Protein AF-A0A7V9LW34-F1 (afdb_monomer_lite)

Structure (mmCIF, N/CA/C/O backbone):
data_AF-A0A7V9LW34-F1
#
_entry.id   AF-A0A7V9LW34-F1
#
loop_
_atom_site.group_PDB
_atom_site.id
_atom_site.type_symbol
_atom_site.label_atom_id
_atom_site.label_alt_id
_atom_site.label_comp_id
_atom_site.label_asym_id
_atom_site.label_entity_id
_atom_site.label_seq_id
_atom_site.pdbx_PDB_ins_code
_atom_site.Cartn_x
_atom_site.Cartn_y
_atom_site.Cartn_z
_atom_site.occupancy
_atom_site.B_iso_or_equiv
_atom_site.auth_seq_id
_atom_site.auth_comp_id
_atom_site.auth_asym_id
_atom_site.auth_atom_id
_atom_site.pdbx_PDB_model_num
ATOM 1 N N . MET A 1 1 ? -24.048 -6.257 -66.767 1.00 47.78 1 MET A N 1
ATOM 2 C CA . MET A 1 1 ? -23.307 -5.967 -68.014 1.00 47.78 1 MET A CA 1
ATOM 3 C C . MET A 1 1 ? -23.446 -4.486 -68.344 1.00 47.78 1 MET A C 1
ATOM 5 O O . MET A 1 1 ? -24.481 -4.113 -68.867 1.00 47.78 1 MET A O 1
ATOM 9 N N . ARG A 1 2 ? -22.452 -3.661 -67.989 1.00 46.91 2 ARG A N 1
ATOM 10 C CA . ARG A 1 2 ? -21.929 -2.502 -68.745 1.00 46.91 2 ARG A CA 1
ATOM 11 C C . ARG A 1 2 ? -20.706 -1.989 -67.980 1.00 46.91 2 ARG A C 1
ATOM 13 O O . ARG A 1 2 ? -20.797 -1.604 -66.825 1.00 46.91 2 ARG A O 1
ATOM 20 N N . ILE A 1 3 ? -19.569 -2.120 -68.643 1.00 61.69 3 ILE A N 1
ATOM 21 C CA . ILE A 1 3 ? -18.202 -1.865 -68.191 1.00 61.69 3 ILE A CA 1
ATOM 22 C C . ILE A 1 3 ? -17.694 -0.702 -69.044 1.00 61.69 3 ILE A C 1
ATOM 24 O O . ILE A 1 3 ? -17.998 -0.730 -70.243 1.00 61.69 3 ILE A O 1
ATOM 28 N N . ARG A 1 4 ? -16.918 0.231 -68.454 1.00 52.41 4 ARG A N 1
ATOM 29 C CA . ARG A 1 4 ? -15.796 1.039 -69.025 1.00 52.41 4 ARG A CA 1
ATOM 30 C C . ARG A 1 4 ? -15.677 2.427 -68.338 1.00 52.41 4 ARG A C 1
ATOM 32 O O . ARG A 1 4 ? -16.696 2.914 -67.868 1.00 52.41 4 ARG A O 1
ATOM 39 N N . PRO A 1 5 ? -14.539 3.151 -68.430 1.00 53.53 5 PRO A N 1
ATOM 40 C CA . PRO A 1 5 ? -13.162 2.776 -68.067 1.00 53.53 5 PRO A CA 1
ATOM 41 C C . PRO A 1 5 ? -12.363 3.933 -67.381 1.00 53.53 5 PRO A C 1
ATOM 43 O O . PRO A 1 5 ? -12.721 5.095 -67.491 1.00 53.53 5 PRO A O 1
ATOM 46 N N . TYR A 1 6 ? -11.260 3.571 -66.714 1.00 52.75 6 TYR A N 1
ATOM 47 C CA . TYR A 1 6 ? -10.011 4.312 -66.416 1.00 52.75 6 TYR A CA 1
ATOM 48 C C . TYR A 1 6 ? -9.942 5.855 -66.473 1.00 52.75 6 TYR A C 1
ATOM 50 O O . TYR A 1 6 ? -10.121 6.430 -67.537 1.00 52.75 6 TYR A O 1
ATOM 58 N N . SER A 1 7 ? -9.382 6.454 -65.409 1.00 46.72 7 SER A N 1
ATOM 59 C CA . SER A 1 7 ? -8.170 7.293 -65.509 1.00 46.72 7 SER A CA 1
ATOM 60 C C . SER A 1 7 ? -7.418 7.351 -64.172 1.00 46.72 7 SER A C 1
ATOM 62 O O . SER A 1 7 ? -7.958 7.759 -63.150 1.00 46.72 7 SER A O 1
ATOM 64 N N . LEU A 1 8 ? -6.153 6.923 -64.220 1.00 51.97 8 LEU A N 1
ATOM 65 C CA . LEU A 1 8 ? -5.108 7.142 -63.222 1.00 51.97 8 LEU A CA 1
ATOM 66 C C . LEU A 1 8 ? -4.897 8.641 -62.956 1.00 51.97 8 LEU A C 1
ATOM 68 O O . LEU A 1 8 ? -4.716 9.404 -63.901 1.00 51.97 8 LEU A O 1
ATOM 72 N N . ALA A 1 9 ? -4.768 9.019 -61.686 1.00 51.81 9 ALA A N 1
ATOM 73 C CA . ALA A 1 9 ? -3.935 10.142 -61.269 1.00 51.81 9 ALA A CA 1
ATOM 74 C C . ALA A 1 9 ? -3.334 9.808 -59.899 1.00 51.81 9 ALA A C 1
ATOM 76 O O . ALA A 1 9 ? -4.010 9.820 -58.874 1.00 51.81 9 ALA A O 1
ATOM 77 N N . ALA A 1 10 ? -2.059 9.429 -59.926 1.00 51.25 10 ALA A N 1
ATOM 78 C CA . ALA A 1 10 ? -1.218 9.289 -58.755 1.00 51.25 10 ALA A CA 1
ATOM 79 C C . ALA A 1 10 ? -0.990 10.671 -58.122 1.00 51.25 10 ALA A C 1
ATOM 81 O O . ALA A 1 10 ? -0.625 11.617 -58.817 1.00 51.25 10 ALA A O 1
ATOM 82 N N . GLY A 1 11 ? -1.178 10.766 -56.809 1.00 47.03 11 GLY A N 1
ATOM 83 C CA . GLY A 1 11 ? -0.864 11.947 -56.011 1.00 47.03 11 GLY A CA 1
ATOM 84 C C . GLY A 1 11 ? -0.342 11.513 -54.649 1.00 47.03 11 GLY A C 1
ATOM 85 O O . GLY A 1 11 ? -1.086 11.482 -53.677 1.00 47.03 11 GLY A O 1
ATOM 86 N N . LEU A 1 12 ? 0.931 11.117 -54.605 1.00 48.84 12 LEU A N 1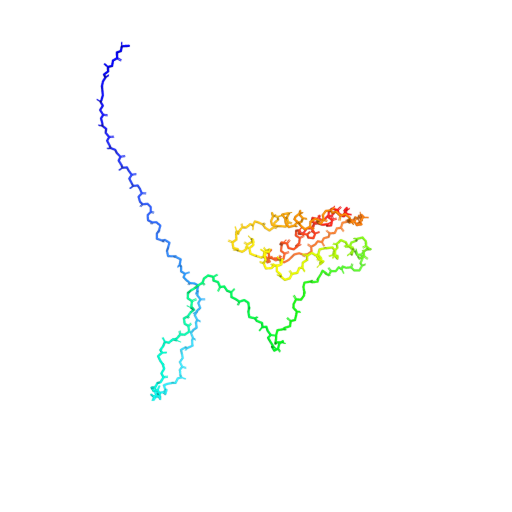
ATOM 87 C CA . LEU A 1 12 ? 1.694 10.921 -53.374 1.00 48.84 12 LEU A CA 1
ATOM 88 C C . LEU A 1 12 ? 1.950 12.294 -52.740 1.00 48.84 12 LEU A C 1
ATOM 90 O O . LEU A 1 12 ? 2.820 13.030 -53.200 1.00 48.84 12 LEU A O 1
ATOM 94 N N . ILE A 1 13 ? 1.213 12.634 -51.683 1.00 53.56 13 ILE A N 1
ATOM 95 C CA . ILE A 1 13 ? 1.609 13.699 -50.755 1.00 53.56 13 ILE A CA 1
ATOM 96 C C . ILE A 1 13 ? 2.293 13.006 -49.578 1.00 53.56 13 ILE A C 1
ATOM 98 O O . ILE A 1 13 ? 1.653 12.575 -48.624 1.00 53.56 13 ILE A O 1
ATOM 102 N N . ALA A 1 14 ? 3.610 12.848 -49.690 1.00 54.72 14 ALA A N 1
ATOM 103 C CA . ALA A 1 14 ? 4.466 12.509 -48.565 1.00 54.72 14 ALA A CA 1
ATOM 104 C C . ALA A 1 14 ? 4.734 13.799 -47.780 1.00 54.72 14 ALA A C 1
ATOM 106 O O . ALA A 1 14 ? 5.594 14.596 -48.153 1.00 54.72 14 ALA A O 1
ATOM 107 N N . LEU A 1 15 ? 3.966 14.028 -46.714 1.00 50.97 15 LEU A N 1
ATOM 108 C CA . LEU A 1 15 ? 4.274 15.065 -45.735 1.00 50.97 15 LEU A CA 1
ATOM 109 C C . LEU A 1 15 ? 5.260 14.473 -44.721 1.00 50.97 15 LEU A C 1
ATOM 111 O O . LEU A 1 15 ? 4.865 13.884 -43.719 1.00 50.97 15 LEU A O 1
ATOM 115 N N . ALA A 1 16 ? 6.553 14.583 -45.020 1.00 54.38 16 ALA A N 1
ATOM 116 C CA . ALA A 1 16 ? 7.616 14.278 -44.073 1.00 54.38 16 ALA A CA 1
ATOM 117 C C . ALA A 1 16 ? 7.692 15.406 -43.030 1.00 54.38 16 ALA A C 1
ATOM 119 O O . ALA A 1 16 ? 8.358 16.420 -43.234 1.00 54.38 16 ALA A O 1
ATOM 120 N N . LEU A 1 17 ? 6.974 15.240 -41.919 1.00 50.31 17 LEU A N 1
ATOM 121 C CA . LEU A 1 17 ? 7.202 15.999 -40.691 1.00 50.31 17 LEU A CA 1
ATOM 122 C C . LEU A 1 17 ? 8.488 15.468 -40.051 1.00 50.31 17 LEU A C 1
ATOM 124 O O . LEU A 1 17 ? 8.475 14.487 -39.314 1.00 50.31 17 LEU A O 1
ATOM 128 N N . VAL A 1 18 ? 9.617 16.099 -40.374 1.00 54.53 18 VAL A N 1
ATOM 129 C CA . VAL A 1 18 ? 10.863 15.913 -39.626 1.00 54.53 18 VAL A CA 1
ATOM 130 C C . VAL A 1 18 ? 10.709 16.676 -38.315 1.00 54.53 18 VAL A C 1
ATOM 132 O O . VAL A 1 18 ? 10.983 17.872 -38.238 1.00 54.53 18 VAL A O 1
ATOM 135 N N . VAL A 1 19 ? 10.223 15.988 -37.284 1.00 50.03 19 VAL A N 1
ATOM 136 C CA . VAL A 1 19 ? 10.466 16.404 -35.903 1.00 50.03 19 VAL A CA 1
ATOM 137 C C . VAL A 1 19 ? 11.924 16.062 -35.624 1.00 50.03 19 VAL A C 1
ATOM 139 O O . VAL A 1 19 ? 12.275 14.904 -35.420 1.00 50.03 19 VAL A O 1
ATOM 142 N N . ALA A 1 20 ? 12.786 17.074 -35.673 1.00 55.38 20 ALA A N 1
ATOM 143 C CA . ALA A 1 20 ? 14.085 17.017 -35.025 1.00 55.38 20 ALA A CA 1
ATOM 144 C C . ALA A 1 20 ? 13.834 17.045 -33.512 1.00 55.38 20 ALA A C 1
ATOM 146 O O . ALA A 1 20 ? 13.835 18.101 -32.888 1.00 55.38 20 ALA A O 1
ATOM 147 N N . GLY A 1 21 ? 13.517 15.882 -32.949 1.00 40.91 21 GLY A N 1
ATOM 148 C CA . GLY A 1 21 ? 13.643 15.651 -31.522 1.00 40.91 21 GLY A CA 1
ATOM 149 C C . GLY A 1 21 ? 15.110 15.378 -31.238 1.00 40.91 21 GLY A C 1
ATOM 150 O O . GLY A 1 21 ? 15.527 14.225 -31.266 1.00 40.91 21 GLY A O 1
ATOM 151 N N . CYS A 1 22 ? 15.896 16.429 -31.007 1.00 46.50 22 CYS A N 1
ATOM 152 C CA . CYS A 1 22 ? 17.017 16.272 -30.095 1.00 46.50 22 CYS A CA 1
ATOM 153 C C . CYS A 1 22 ? 16.390 16.124 -28.707 1.00 46.50 22 CYS A C 1
ATOM 155 O O . CYS A 1 22 ? 15.770 17.054 -28.194 1.00 46.50 22 CYS A O 1
ATOM 157 N N . GLY A 1 23 ? 16.439 14.916 -28.153 1.00 49.62 23 GLY A N 1
ATOM 158 C CA . GLY A 1 23 ? 16.399 14.776 -26.709 1.00 49.62 23 GLY A CA 1
ATOM 159 C C . GLY A 1 23 ? 17.770 15.206 -26.219 1.00 49.62 23 GLY A C 1
ATOM 160 O O . GLY A 1 23 ? 18.745 14.510 -26.486 1.00 49.62 23 GLY A O 1
ATOM 161 N N . GLU A 1 24 ? 17.853 16.372 -25.585 1.00 45.72 24 GLU A N 1
ATOM 162 C CA . GLU A 1 24 ? 19.055 16.754 -24.859 1.00 45.72 24 GLU A CA 1
ATOM 163 C C . GLU A 1 24 ? 19.231 15.794 -23.680 1.00 45.72 24 GLU A C 1
ATOM 165 O O . GLU A 1 24 ? 18.355 15.636 -22.827 1.00 45.72 24 GLU A O 1
ATOM 170 N N . GLU A 1 25 ? 20.383 15.139 -23.675 1.00 51.66 25 GLU A N 1
ATOM 171 C CA . GLU A 1 25 ? 20.898 14.340 -22.579 1.00 51.66 25 GLU A CA 1
ATOM 172 C C . GLU A 1 25 ? 20.989 15.221 -21.326 1.00 51.66 25 GLU A C 1
ATOM 174 O O . GLU A 1 25 ? 21.360 16.397 -21.389 1.00 51.66 25 GLU A O 1
ATOM 179 N N . GLY A 1 26 ? 20.576 14.655 -20.193 1.00 38.88 26 GLY A N 1
ATOM 180 C CA . GLY A 1 26 ? 20.492 15.339 -18.912 1.00 38.88 26 GLY A CA 1
ATOM 181 C C . GLY A 1 26 ? 21.789 16.057 -18.539 1.00 38.88 26 GLY A C 1
ATOM 182 O O . GLY A 1 26 ? 22.877 15.493 -18.558 1.00 38.88 26 GLY A O 1
ATOM 183 N N . SER A 1 27 ? 21.613 17.323 -18.178 1.00 46.94 27 SER A N 1
ATOM 184 C CA . SER A 1 27 ? 22.598 18.254 -17.642 1.00 46.94 27 SER A CA 1
ATOM 185 C C . SER A 1 27 ? 23.275 17.722 -16.373 1.00 46.94 27 SER A C 1
ATOM 187 O O . SER A 1 27 ? 22.700 17.803 -15.286 1.00 46.94 27 SER A O 1
ATOM 189 N N . SER A 1 28 ? 24.533 17.310 -16.503 1.00 50.09 28 SER A N 1
ATOM 190 C CA . SER A 1 28 ? 25.510 17.269 -15.409 1.00 50.09 28 SER A CA 1
ATOM 191 C C . SER A 1 28 ? 26.648 18.229 -15.754 1.00 50.09 28 SER A C 1
ATOM 193 O O . SER A 1 28 ? 27.663 17.837 -16.326 1.00 50.09 28 SER A O 1
ATOM 195 N N . ASP A 1 29 ? 26.465 19.516 -15.459 1.00 46.84 29 ASP A N 1
ATOM 196 C CA . ASP A 1 29 ? 27.554 20.493 -15.474 1.00 46.84 29 ASP A CA 1
ATOM 197 C C . ASP A 1 29 ? 28.468 20.259 -14.257 1.00 46.84 29 ASP A C 1
ATOM 199 O O . ASP A 1 29 ? 28.353 20.934 -13.232 1.00 46.84 29 ASP A O 1
ATOM 203 N N . ASP A 1 30 ? 29.428 19.340 -14.373 1.00 46.72 30 ASP A N 1
ATOM 204 C CA . ASP A 1 30 ? 30.619 19.344 -13.518 1.00 46.72 30 ASP A CA 1
ATOM 205 C C . ASP A 1 30 ? 31.591 20.412 -14.029 1.00 46.72 30 ASP A C 1
ATOM 207 O O . ASP A 1 30 ? 32.625 20.143 -14.646 1.00 46.72 30 ASP A O 1
ATOM 211 N N . ASN A 1 31 ? 31.269 21.676 -13.754 1.00 44.31 31 ASN A N 1
ATOM 212 C CA . ASN A 1 31 ? 32.234 22.764 -13.865 1.00 44.31 31 ASN A CA 1
ATOM 213 C C . ASN A 1 31 ? 33.247 22.681 -12.708 1.00 44.31 31 ASN A C 1
ATOM 215 O O . ASN A 1 31 ? 33.261 23.510 -11.798 1.00 44.31 31 ASN A O 1
ATOM 219 N N . ALA A 1 32 ? 34.121 21.678 -12.757 1.00 42.34 32 ALA A N 1
ATOM 220 C CA . ALA A 1 32 ? 35.352 21.622 -11.982 1.00 42.34 32 ALA A CA 1
ATOM 221 C C . ALA A 1 32 ? 36.534 21.978 -12.893 1.00 42.34 32 ALA A C 1
ATOM 223 O O . ALA A 1 32 ? 37.419 21.174 -13.175 1.00 42.34 32 ALA A O 1
ATOM 224 N N . GLY A 1 33 ? 36.542 23.219 -13.377 1.00 37.16 33 GLY A N 1
ATOM 225 C CA . GLY A 1 33 ? 37.670 23.799 -14.090 1.00 37.16 33 GLY A CA 1
ATOM 226 C C . GLY A 1 33 ? 38.333 24.902 -13.276 1.00 37.16 33 GLY A C 1
ATOM 227 O O . GLY A 1 33 ? 37.921 26.053 -13.374 1.00 37.16 33 GLY A O 1
ATOM 228 N N . SER A 1 34 ? 39.379 24.572 -12.509 1.00 40.34 34 SER A N 1
ATOM 229 C CA . SER A 1 34 ? 40.702 25.216 -12.634 1.00 40.34 34 SER A CA 1
ATOM 230 C C . SER A 1 34 ? 41.620 24.894 -11.449 1.00 40.34 34 SER A C 1
ATOM 232 O O . SER A 1 34 ? 41.377 25.319 -10.321 1.00 40.34 34 SER A O 1
ATOM 234 N N . GLY A 1 35 ? 42.741 24.234 -11.755 1.00 35.19 35 GLY A N 1
ATOM 235 C CA . GLY A 1 35 ? 43.966 24.336 -10.965 1.00 35.19 35 GLY A CA 1
ATOM 236 C C . GLY A 1 35 ? 44.564 23.004 -10.528 1.00 35.19 35 GLY A C 1
ATOM 237 O O . GLY A 1 35 ? 44.434 22.630 -9.372 1.00 35.19 35 GLY A O 1
ATOM 238 N N . ASN A 1 36 ? 45.290 22.321 -11.413 1.00 40.00 36 ASN A N 1
ATOM 239 C CA . ASN A 1 36 ? 46.758 22.340 -11.403 1.00 40.00 36 ASN A CA 1
ATOM 240 C C . ASN A 1 36 ? 47.283 21.295 -12.400 1.00 40.00 36 ASN A C 1
ATOM 242 O O . ASN A 1 36 ? 47.021 20.102 -12.281 1.00 40.00 36 ASN A O 1
ATOM 246 N N . THR A 1 37 ? 48.045 21.754 -13.385 1.00 41.19 37 THR A N 1
ATOM 247 C CA . THR A 1 37 ? 48.917 20.911 -14.203 1.00 41.19 37 THR A CA 1
ATOM 248 C C . THR A 1 37 ? 49.953 20.230 -13.312 1.00 41.19 37 THR A C 1
ATOM 250 O O . THR A 1 37 ? 50.838 20.910 -12.794 1.00 41.19 37 THR A O 1
ATOM 253 N N . ASP A 1 38 ? 49.903 18.906 -13.206 1.00 33.88 38 ASP A N 1
ATOM 254 C CA . ASP A 1 38 ? 51.124 18.115 -13.081 1.00 33.88 38 ASP A CA 1
ATOM 255 C C . ASP A 1 38 ? 51.060 16.918 -14.028 1.00 33.88 38 ASP A C 1
ATOM 257 O O . ASP A 1 38 ? 50.345 15.935 -13.827 1.00 33.88 38 ASP A O 1
ATOM 261 N N . SER A 1 39 ? 51.808 17.057 -15.115 1.00 43.94 39 SER A N 1
ATOM 262 C CA . SER A 1 39 ? 52.124 15.982 -16.032 1.00 43.94 39 SER A CA 1
ATOM 263 C C . SER A 1 39 ? 53.110 15.036 -15.352 1.00 43.94 39 SER A C 1
ATOM 265 O O . SER A 1 39 ? 54.318 15.149 -15.553 1.00 43.94 39 SER A O 1
ATOM 267 N N . SER A 1 40 ? 52.604 14.046 -14.621 1.00 40.03 40 SER A N 1
ATOM 268 C CA . SER A 1 40 ? 53.351 12.809 -14.401 1.00 40.03 40 SER A CA 1
ATOM 269 C C . SER A 1 40 ? 52.857 11.754 -15.381 1.00 40.03 40 SER A C 1
ATOM 271 O O . SER A 1 40 ? 51.802 11.144 -15.227 1.00 40.03 40 SER A O 1
ATOM 273 N N . SER A 1 41 ? 53.650 11.578 -16.434 1.00 44.62 41 SER A N 1
ATOM 274 C CA . SER A 1 41 ? 53.584 10.462 -17.370 1.00 44.62 41 SER A CA 1
ATOM 275 C C . SER A 1 41 ? 53.825 9.141 -16.626 1.00 44.62 41 SER A C 1
ATOM 277 O O . SER A 1 41 ? 54.951 8.645 -16.569 1.00 44.62 41 SER A O 1
ATOM 279 N N . GLY A 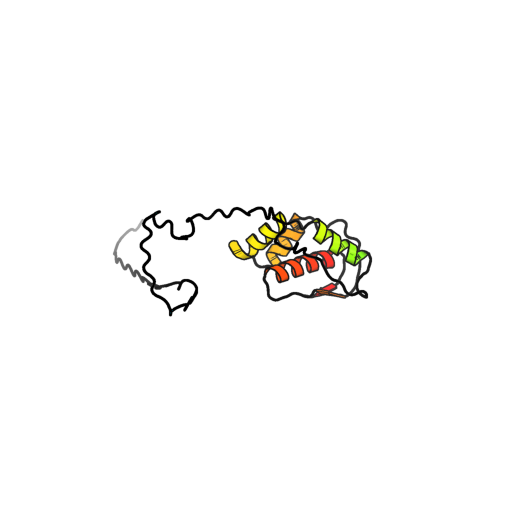1 42 ? 52.756 8.552 -16.095 1.00 38.22 42 GLY A N 1
ATOM 280 C CA . GLY A 1 42 ? 52.670 7.136 -15.752 1.00 38.22 42 GLY A CA 1
ATOM 281 C C . GLY A 1 42 ? 51.980 6.382 -16.883 1.00 38.22 42 GLY A C 1
ATOM 282 O O . GLY A 1 42 ? 50.759 6.328 -16.945 1.00 38.22 42 GLY A O 1
ATOM 283 N N . SER A 1 43 ? 52.764 5.822 -17.802 1.00 47.16 43 SER A N 1
ATOM 284 C CA . SER A 1 43 ? 52.272 4.893 -18.820 1.00 47.16 43 SER A CA 1
ATOM 285 C C . SER A 1 43 ? 51.882 3.574 -18.145 1.00 47.16 43 SER A C 1
ATOM 287 O O . SER A 1 43 ? 52.752 2.884 -17.611 1.00 47.16 43 SER A O 1
ATOM 289 N N . GLY A 1 44 ? 50.593 3.227 -18.149 1.00 40.34 44 GLY A N 1
ATOM 290 C CA . GLY A 1 44 ? 50.126 1.934 -17.651 1.00 40.34 44 GLY A CA 1
ATOM 291 C C . GLY A 1 44 ? 48.605 1.797 -17.602 1.00 40.34 44 GLY A C 1
ATOM 292 O O . GLY A 1 44 ? 47.991 2.201 -16.626 1.00 40.34 44 GLY A O 1
ATOM 293 N N . GLY A 1 45 ? 48.033 1.141 -18.616 1.00 40.44 45 GLY A N 1
ATOM 294 C CA . GLY A 1 45 ? 46.656 0.630 -18.602 1.00 40.44 45 GLY A CA 1
ATOM 295 C C . GLY A 1 45 ? 45.677 1.496 -19.386 1.00 40.44 45 GLY A C 1
ATOM 296 O O . GLY A 1 45 ? 45.416 2.632 -19.020 1.00 40.44 45 GLY A O 1
ATOM 297 N N . GLY A 1 46 ? 45.184 0.959 -20.503 1.00 41.50 46 GLY A N 1
ATOM 298 C CA . GLY A 1 46 ? 44.326 1.658 -21.453 1.00 41.50 46 GLY A CA 1
ATOM 299 C C . GLY A 1 46 ? 43.002 2.130 -20.860 1.00 41.50 46 GLY A C 1
ATOM 300 O O . GLY A 1 46 ? 42.494 1.547 -19.907 1.00 41.50 46 GLY A O 1
ATOM 301 N N . GLY A 1 47 ? 42.457 3.176 -21.484 1.00 47.41 47 GLY A N 1
ATOM 302 C CA . GLY A 1 47 ? 41.135 3.732 -21.228 1.00 47.41 47 GLY A CA 1
ATOM 303 C C . GLY A 1 47 ? 40.016 2.719 -21.455 1.00 47.41 47 GLY A C 1
ATOM 304 O O . GLY A 1 47 ? 39.320 2.757 -22.459 1.00 47.41 47 GLY A O 1
ATOM 305 N N . ALA A 1 48 ? 39.818 1.842 -20.477 1.00 56.75 48 ALA A N 1
ATOM 306 C CA . ALA A 1 48 ? 38.489 1.587 -19.948 1.00 56.75 48 ALA A CA 1
ATOM 307 C C . ALA A 1 48 ? 38.221 2.678 -18.899 1.00 56.75 48 ALA A C 1
ATOM 309 O O . ALA A 1 48 ? 38.141 2.442 -17.697 1.00 56.75 48 ALA A O 1
ATOM 310 N N . GLU A 1 49 ? 38.221 3.914 -19.392 1.00 54.53 49 GLU A N 1
ATOM 311 C CA . GLU A 1 49 ? 37.545 5.046 -18.779 1.00 54.53 49 GLU A CA 1
ATOM 312 C C . GLU A 1 49 ? 36.117 4.624 -18.427 1.00 54.53 49 GLU A C 1
ATOM 314 O O . GLU A 1 49 ? 35.557 3.798 -19.142 1.00 54.53 49 GLU A O 1
ATOM 319 N N . CYS A 1 50 ? 35.586 5.126 -17.310 1.00 65.12 50 CYS A N 1
ATOM 320 C CA . CYS A 1 50 ? 34.329 4.760 -16.645 1.00 65.12 50 CYS A CA 1
ATOM 321 C C . CYS A 1 50 ? 33.057 4.931 -17.507 1.00 65.12 50 CYS A C 1
ATOM 323 O O . CYS A 1 50 ? 32.088 5.553 -17.082 1.00 65.12 50 CYS A O 1
ATOM 325 N N . ALA A 1 51 ? 33.054 4.412 -18.728 1.00 69.62 51 ALA A N 1
ATOM 326 C CA . ALA A 1 51 ? 31.905 4.315 -19.589 1.00 69.62 51 ALA A CA 1
ATOM 327 C C . ALA A 1 51 ? 31.001 3.219 -19.015 1.00 69.62 51 ALA A C 1
ATOM 329 O O . ALA A 1 51 ? 31.491 2.115 -18.739 1.00 69.62 51 ALA A O 1
ATOM 330 N N . PRO A 1 52 ? 29.702 3.498 -18.819 1.00 66.19 52 PRO A N 1
ATOM 331 C CA . PRO A 1 52 ? 28.767 2.458 -18.433 1.00 66.19 52 PRO A CA 1
ATOM 332 C C . PRO A 1 52 ? 28.859 1.330 -19.461 1.00 66.19 52 PRO A C 1
ATOM 334 O O . PRO A 1 52 ? 28.835 1.568 -20.673 1.00 66.19 52 PRO A O 1
ATOM 337 N N . ILE A 1 53 ? 29.016 0.096 -18.981 1.00 66.56 53 ILE A N 1
ATOM 338 C CA . ILE A 1 53 ? 28.908 -1.071 -19.851 1.00 66.56 53 ILE A CA 1
ATOM 339 C C . ILE A 1 53 ? 27.477 -1.061 -20.374 1.00 66.56 53 ILE A C 1
ATOM 341 O O . ILE A 1 53 ? 26.535 -1.171 -19.596 1.00 66.56 53 ILE A O 1
ATOM 345 N N . ALA A 1 54 ? 27.321 -0.875 -21.683 1.00 60.84 54 ALA A N 1
ATOM 346 C CA . ALA A 1 54 ? 26.011 -0.871 -22.309 1.00 60.84 54 ALA A CA 1
ATOM 347 C C . ALA A 1 54 ? 25.334 -2.235 -22.086 1.00 60.84 54 ALA A C 1
ATOM 349 O O . ALA A 1 54 ? 25.845 -3.266 -22.531 1.00 60.84 54 ALA A O 1
ATOM 350 N N . GLY A 1 55 ? 24.200 -2.220 -21.392 1.00 60.09 55 GLY A N 1
ATOM 351 C CA . GLY A 1 55 ? 23.362 -3.376 -21.099 1.00 60.09 55 GLY A CA 1
ATOM 352 C C . GLY A 1 55 ? 22.126 -2.939 -20.315 1.00 60.09 55 GLY A C 1
ATOM 353 O O . GLY A 1 55 ? 22.202 -2.003 -19.525 1.00 60.09 55 GLY A O 1
ATOM 354 N N . ASP A 1 56 ? 20.997 -3.607 -20.547 1.00 69.69 56 ASP A N 1
ATOM 355 C CA . ASP A 1 56 ? 19.714 -3.306 -19.889 1.00 69.69 56 ASP A CA 1
ATOM 356 C C . ASP A 1 56 ? 19.529 -4.091 -18.573 1.00 69.69 56 ASP A C 1
ATOM 358 O O . ASP A 1 56 ? 18.506 -3.980 -17.904 1.00 69.69 56 ASP A O 1
ATOM 362 N N . GLU A 1 57 ? 20.513 -4.917 -18.207 1.00 74.19 57 GLU A N 1
ATOM 363 C CA . GLU A 1 57 ? 20.458 -5.815 -17.055 1.00 74.19 57 GLU A CA 1
ATOM 364 C C . GLU A 1 57 ? 21.252 -5.217 -15.889 1.00 74.19 57 GLU A C 1
ATOM 366 O O . GLU A 1 57 ? 22.485 -5.199 -15.888 1.00 74.19 57 GLU A O 1
ATOM 371 N N . LEU A 1 58 ? 20.530 -4.697 -14.897 1.00 81.88 58 LEU A N 1
ATOM 372 C CA . LEU A 1 58 ? 21.107 -4.217 -13.646 1.00 81.88 58 LEU A CA 1
ATOM 373 C C . LEU A 1 58 ? 21.109 -5.358 -12.627 1.00 81.88 58 LEU A C 1
ATOM 375 O O . LEU A 1 58 ? 20.067 -5.947 -12.349 1.00 81.88 58 LEU A O 1
ATOM 379 N N . LEU A 1 59 ? 22.275 -5.656 -12.050 1.00 83.62 59 LEU A N 1
ATOM 380 C CA . LEU A 1 59 ? 22.380 -6.558 -10.905 1.00 83.62 59 LEU A CA 1
ATOM 381 C C . LEU A 1 59 ? 22.368 -5.739 -9.615 1.00 83.62 59 LEU A C 1
ATOM 383 O O . LEU A 1 59 ? 23.210 -4.857 -9.431 1.00 83.62 59 LEU A O 1
ATOM 387 N N . VAL A 1 60 ? 21.448 -6.070 -8.708 1.00 87.12 60 VAL A N 1
ATOM 388 C CA . VAL A 1 60 ? 21.467 -5.560 -7.333 1.00 87.12 60 VAL A CA 1
ATOM 389 C C . VAL A 1 60 ? 22.693 -6.147 -6.634 1.00 87.12 60 VAL A C 1
ATOM 391 O O . VAL A 1 60 ? 22.848 -7.367 -6.561 1.00 87.12 60 VAL A O 1
ATOM 394 N N . LEU A 1 61 ? 23.597 -5.279 -6.178 1.00 90.44 61 LEU A N 1
ATOM 395 C CA . LEU A 1 61 ? 24.770 -5.693 -5.414 1.00 90.44 61 LEU A CA 1
ATOM 396 C C . LEU A 1 61 ? 24.382 -5.889 -3.950 1.00 90.44 61 LEU A C 1
ATOM 398 O O . LEU A 1 61 ? 23.651 -5.079 -3.389 1.00 90.44 61 LEU A O 1
ATOM 402 N N . GLU A 1 62 ? 24.911 -6.947 -3.345 1.00 90.31 62 GLU A N 1
ATOM 403 C CA . GLU A 1 62 ? 24.779 -7.183 -1.910 1.00 90.31 62 GLU A CA 1
ATOM 404 C C . GLU A 1 62 ? 25.533 -6.098 -1.128 1.00 90.31 62 GLU A C 1
ATOM 406 O O . GLU A 1 62 ? 26.706 -5.836 -1.414 1.00 90.31 62 GLU A O 1
ATOM 411 N N . ASP A 1 63 ? 24.884 -5.497 -0.128 1.00 93.50 63 ASP A N 1
ATOM 412 C CA . ASP A 1 63 ? 25.539 -4.593 0.825 1.00 93.50 63 ASP A CA 1
ATOM 413 C C . ASP A 1 63 ? 26.258 -5.409 1.910 1.00 93.50 63 ASP A C 1
ATOM 415 O O . ASP A 1 63 ? 25.843 -5.491 3.064 1.00 93.50 63 ASP A O 1
ATOM 419 N N . ASP A 1 64 ? 27.355 -6.050 1.513 1.00 95.06 64 ASP A N 1
ATOM 420 C CA . ASP A 1 64 ? 28.106 -7.021 2.317 1.00 95.06 64 ASP A CA 1
ATOM 421 C C . ASP A 1 64 ? 28.712 -6.455 3.612 1.00 95.06 64 ASP A C 1
ATOM 423 O O . ASP A 1 64 ? 29.072 -7.207 4.523 1.00 95.06 64 ASP A O 1
ATOM 427 N N . GLN A 1 65 ? 28.846 -5.133 3.686 1.00 95.69 65 GLN A N 1
ATOM 428 C CA . GLN A 1 65 ? 29.386 -4.407 4.831 1.00 95.69 65 GLN A CA 1
ATOM 429 C C . GLN A 1 65 ? 28.313 -3.668 5.636 1.00 95.69 65 GLN A C 1
ATOM 431 O O . GLN A 1 65 ? 28.676 -2.953 6.574 1.00 95.69 65 GLN A O 1
ATOM 436 N N . GLU A 1 66 ? 27.033 -3.838 5.288 1.00 92.81 66 GLU A N 1
ATOM 437 C CA . GLU A 1 66 ? 25.893 -3.221 5.976 1.00 92.81 66 GLU A CA 1
ATOM 438 C C . GLU A 1 66 ? 26.082 -1.696 6.126 1.00 92.81 66 GLU A C 1
ATOM 440 O O . GLU A 1 66 ? 25.846 -1.107 7.188 1.00 92.81 66 GLU A O 1
ATOM 445 N N . LEU A 1 67 ? 26.607 -1.050 5.077 1.00 95.12 67 LEU A N 1
ATOM 446 C CA . LEU A 1 67 ? 26.899 0.386 5.092 1.00 95.12 67 LEU A CA 1
ATOM 447 C C . LEU A 1 67 ? 25.641 1.226 4.868 1.00 95.12 67 LEU A C 1
ATOM 449 O O . LEU A 1 67 ? 25.629 2.411 5.220 1.00 95.12 67 LEU A O 1
ATOM 453 N N . GLN A 1 68 ? 24.601 0.638 4.284 1.00 92.56 68 GLN A N 1
ATOM 454 C CA . GLN A 1 68 ? 23.293 1.251 4.127 1.00 92.56 68 GLN A CA 1
ATOM 455 C C . GLN A 1 68 ? 22.401 0.907 5.321 1.00 92.56 68 GLN A C 1
ATOM 457 O O . GLN A 1 68 ? 22.387 -0.204 5.846 1.00 92.56 68 GLN A O 1
ATOM 462 N N . THR A 1 69 ? 21.639 1.899 5.777 1.00 92.12 69 THR A N 1
ATOM 463 C CA . THR A 1 69 ? 20.635 1.671 6.822 1.00 92.12 69 THR A CA 1
ATOM 464 C C . THR A 1 69 ? 19.427 0.966 6.212 1.00 92.12 69 THR A C 1
ATOM 466 O O . THR A 1 69 ? 19.095 1.193 5.053 1.00 92.12 69 THR A O 1
ATOM 469 N N . VAL A 1 70 ? 18.753 0.123 6.994 1.00 89.31 70 VAL A N 1
ATOM 470 C CA . VAL A 1 70 ? 17.490 -0.487 6.565 1.00 89.31 70 VAL A CA 1
ATOM 471 C C . VAL A 1 70 ? 16.383 0.568 6.485 1.00 89.31 70 VAL A C 1
ATOM 473 O O . VAL A 1 70 ? 15.952 1.110 7.505 1.00 89.31 70 VAL A O 1
ATOM 476 N N . ASP A 1 71 ? 15.900 0.832 5.273 1.00 90.06 71 ASP A N 1
ATOM 477 C CA . ASP A 1 71 ? 14.801 1.765 5.004 1.00 90.06 71 ASP A CA 1
ATOM 478 C C . ASP A 1 71 ? 13.469 1.013 4.918 1.00 90.06 71 ASP A C 1
ATOM 480 O O . ASP A 1 71 ? 12.880 0.811 3.857 1.00 90.06 71 ASP A O 1
ATOM 484 N N . ASN A 1 72 ? 12.995 0.560 6.080 1.00 90.62 72 ASN A N 1
ATOM 485 C CA . ASN A 1 72 ? 11.723 -0.150 6.173 1.00 90.62 72 ASN A CA 1
ATOM 486 C C . ASN A 1 72 ? 10.544 0.794 5.909 1.00 90.62 72 ASN A C 1
ATOM 488 O O . ASN A 1 72 ? 10.427 1.855 6.530 1.00 90.62 72 ASN A O 1
ATOM 492 N N . LEU A 1 73 ? 9.605 0.350 5.076 1.00 91.31 73 LEU A N 1
ATOM 493 C CA . LEU A 1 73 ? 8.309 1.002 4.926 1.00 91.31 73 LEU A CA 1
ATOM 494 C C . LEU A 1 73 ? 7.411 0.636 6.107 1.00 91.31 73 LEU A C 1
ATOM 496 O O . LEU A 1 73 ? 7.027 -0.519 6.270 1.00 91.31 73 LEU A O 1
ATOM 500 N N . ILE A 1 74 ? 7.074 1.628 6.933 1.00 92.62 74 ILE A N 1
ATOM 501 C CA . ILE A 1 74 ? 6.248 1.437 8.127 1.00 92.62 74 ILE A CA 1
ATOM 502 C C . ILE A 1 74 ? 5.060 2.403 8.089 1.00 92.62 74 ILE A C 1
ATOM 504 O O . ILE A 1 74 ? 5.276 3.620 8.062 1.00 92.62 74 ILE A O 1
ATOM 508 N N . PRO A 1 75 ? 3.807 1.909 8.133 1.00 94.38 75 PRO A N 1
ATOM 509 C CA . PRO A 1 75 ? 2.653 2.783 8.264 1.00 94.38 75 PRO A CA 1
ATOM 510 C C . PRO A 1 75 ? 2.656 3.451 9.645 1.00 94.38 75 PRO A C 1
ATOM 512 O O . PRO A 1 75 ? 2.763 2.797 10.684 1.00 94.38 75 PRO A O 1
ATOM 515 N N . ALA A 1 76 ? 2.516 4.775 9.662 1.00 95.44 76 ALA A N 1
ATOM 516 C CA . ALA A 1 76 ? 2.395 5.559 10.885 1.00 95.44 76 ALA A CA 1
ATOM 517 C C . ALA A 1 76 ? 0.947 6.023 11.063 1.00 95.44 76 ALA A C 1
ATOM 519 O O . ALA A 1 76 ? 0.381 6.676 10.190 1.00 95.44 76 ALA A O 1
ATOM 520 N N . VAL A 1 77 ? 0.358 5.717 12.219 1.00 96.69 77 VAL A N 1
ATOM 521 C CA . VAL A 1 77 ? -1.035 6.056 12.534 1.00 96.69 77 VAL A CA 1
ATOM 522 C C . VAL A 1 77 ? -1.136 6.947 13.760 1.00 96.69 77 VAL A C 1
ATOM 524 O O . VAL A 1 77 ? -0.354 6.840 14.706 1.00 96.69 77 VAL A O 1
ATOM 527 N N . SER A 1 78 ? -2.135 7.830 13.765 1.00 96.31 78 SER A N 1
ATOM 528 C CA . SER A 1 78 ? -2.458 8.599 14.964 1.00 96.31 78 SER A CA 1
ATOM 529 C C . SER A 1 78 ? -3.067 7.687 16.030 1.00 96.31 78 SER A C 1
ATOM 531 O O . SER A 1 78 ? -3.868 6.809 15.715 1.00 96.31 78 SER A O 1
ATOM 533 N N . ALA A 1 79 ? -2.757 7.944 17.303 1.00 95.38 79 ALA A N 1
ATOM 534 C CA . ALA A 1 79 ? -3.274 7.141 18.414 1.00 95.38 79 ALA A CA 1
ATOM 535 C C . ALA A 1 79 ? -4.813 7.100 18.477 1.00 95.38 79 ALA A C 1
ATOM 537 O O . ALA A 1 79 ? -5.382 6.133 18.969 1.00 95.38 79 ALA A O 1
ATOM 538 N N . ALA A 1 80 ? -5.489 8.143 17.982 1.00 93.31 80 ALA A N 1
ATOM 539 C CA . ALA A 1 80 ? -6.947 8.195 17.931 1.00 93.31 80 ALA A CA 1
ATOM 540 C C . ALA A 1 80 ? -7.541 7.251 16.871 1.00 93.31 80 ALA A C 1
ATOM 542 O O . ALA A 1 80 ? -8.654 6.770 17.055 1.00 93.31 80 ALA A O 1
ATOM 543 N N . ALA A 1 81 ? -6.805 6.985 15.788 1.00 93.44 81 ALA A N 1
ATOM 544 C CA . ALA A 1 81 ? -7.237 6.105 14.706 1.00 93.44 81 ALA A CA 1
ATOM 545 C C . ALA A 1 81 ? -6.842 4.632 14.928 1.00 93.44 81 ALA A C 1
ATOM 547 O O . ALA A 1 81 ? -7.402 3.764 14.271 1.00 93.44 81 ALA A O 1
ATOM 548 N N . SER A 1 82 ? -5.907 4.334 15.844 1.00 94.94 82 SER A N 1
ATOM 549 C CA . SER A 1 82 ? -5.319 3.000 16.088 1.00 94.94 82 SER A CA 1
ATOM 550 C C . SER A 1 82 ? -6.276 1.973 16.719 1.00 94.94 82 SER A C 1
ATOM 552 O O . SER A 1 82 ? -6.015 1.431 17.795 1.00 94.94 82 SER A O 1
ATOM 554 N N . THR A 1 83 ? -7.393 1.701 16.055 1.00 97.56 83 THR A N 1
ATOM 555 C CA . THR A 1 83 ? -8.298 0.599 16.386 1.00 97.56 83 THR A CA 1
ATOM 556 C C . THR A 1 83 ? -7.672 -0.749 16.001 1.00 97.56 83 THR A C 1
ATOM 558 O O . THR A 1 83 ? -6.842 -0.788 15.088 1.00 97.56 83 THR A O 1
ATOM 561 N N . PRO A 1 84 ? -8.026 -1.856 16.682 1.00 97.88 84 PRO A N 1
ATOM 562 C CA . PRO A 1 84 ? -7.557 -3.192 16.310 1.00 97.88 84 PRO A CA 1
ATOM 563 C C . PRO A 1 84 ? -7.818 -3.529 14.840 1.00 97.88 84 PRO A C 1
ATOM 565 O O . PRO A 1 84 ? -6.916 -4.027 14.172 1.00 97.88 84 PRO A O 1
ATOM 568 N N . GLU A 1 85 ? -8.993 -3.163 14.328 1.00 97.88 85 GLU A N 1
ATOM 569 C CA . GLU A 1 85 ? -9.430 -3.442 12.961 1.00 97.88 85 GLU A CA 1
ATOM 570 C C . GLU A 1 85 ? -8.586 -2.663 11.937 1.00 97.88 85 GLU A C 1
ATOM 572 O O . GLU A 1 85 ? -8.114 -3.234 10.953 1.00 97.88 85 GLU A O 1
ATOM 577 N N . LEU A 1 86 ? -8.297 -1.377 12.207 1.00 97.88 86 LEU A N 1
ATOM 578 C CA . LEU A 1 86 ? -7.388 -0.582 11.370 1.00 97.88 86 LEU A CA 1
ATOM 579 C C . LEU A 1 86 ? -5.985 -1.199 11.356 1.00 97.88 86 LEU A C 1
ATOM 581 O O . LEU A 1 86 ? -5.379 -1.360 10.300 1.00 97.88 86 LEU A O 1
ATOM 585 N N . LEU A 1 87 ? -5.455 -1.546 12.531 1.00 97.56 87 LEU A N 1
ATOM 586 C CA . LEU A 1 87 ? -4.119 -2.130 12.641 1.00 97.56 87 LEU A CA 1
ATOM 587 C C . LEU A 1 87 ? -4.038 -3.494 11.945 1.00 97.56 87 LEU A C 1
ATOM 589 O O . LEU A 1 87 ? -3.015 -3.791 11.333 1.00 97.56 87 LEU A O 1
ATOM 593 N N . ALA A 1 88 ? -5.089 -4.312 12.012 1.00 97.56 88 ALA A N 1
ATOM 594 C CA . ALA A 1 88 ? -5.159 -5.586 11.305 1.00 97.56 88 ALA A CA 1
ATOM 595 C C . ALA A 1 88 ? -5.064 -5.385 9.784 1.00 97.56 88 ALA A C 1
ATOM 597 O O . ALA A 1 88 ? -4.244 -6.040 9.139 1.00 97.56 88 ALA A O 1
ATOM 598 N N . ALA A 1 89 ? -5.817 -4.430 9.230 1.00 97.94 89 ALA A N 1
ATOM 599 C CA . ALA A 1 89 ? -5.768 -4.107 7.805 1.00 97.94 89 ALA A CA 1
ATOM 600 C C . ALA A 1 89 ? -4.394 -3.567 7.364 1.00 97.94 89 ALA A C 1
ATOM 602 O O . ALA A 1 89 ? -3.840 -4.021 6.365 1.00 97.94 89 ALA A O 1
ATOM 603 N N . LEU A 1 90 ? -3.785 -2.659 8.136 1.00 97.62 90 LEU A N 1
ATOM 604 C CA . LEU A 1 90 ? -2.440 -2.146 7.833 1.00 97.62 90 LEU A CA 1
ATOM 605 C C . LEU A 1 90 ? -1.374 -3.250 7.878 1.00 97.62 90 LEU A C 1
ATOM 607 O O . LEU A 1 90 ? -0.499 -3.299 7.014 1.00 97.62 90 LEU A O 1
ATOM 611 N N . ASN A 1 91 ? -1.467 -4.157 8.853 1.00 97.00 91 ASN A N 1
ATOM 612 C CA . ASN A 1 91 ? -0.559 -5.298 8.951 1.00 97.00 91 ASN A CA 1
ATOM 613 C C . ASN A 1 91 ? -0.728 -6.278 7.782 1.00 97.00 91 ASN A C 1
ATOM 615 O O . ASN A 1 91 ? 0.261 -6.888 7.381 1.00 97.00 91 ASN A O 1
ATOM 619 N N . ALA A 1 92 ? -1.935 -6.424 7.224 1.00 97.56 92 ALA A N 1
ATOM 620 C CA . ALA A 1 92 ? -2.155 -7.242 6.031 1.00 97.56 92 ALA A CA 1
ATOM 621 C C . ALA A 1 92 ? -1.374 -6.691 4.826 1.00 97.56 92 ALA A C 1
ATOM 623 O O . ALA A 1 92 ? -0.679 -7.453 4.156 1.00 97.56 92 ALA A O 1
ATOM 624 N N . VAL A 1 93 ? -1.391 -5.368 4.619 1.00 97.69 93 VAL A N 1
ATOM 625 C CA . VAL A 1 93 ? -0.574 -4.718 3.577 1.00 97.69 93 VAL A CA 1
ATOM 626 C C . VAL A 1 93 ? 0.916 -4.930 3.840 1.00 97.69 93 VAL A C 1
ATOM 628 O O . VAL A 1 93 ? 1.637 -5.363 2.947 1.00 97.69 93 VAL A O 1
ATOM 631 N N . SER A 1 94 ? 1.390 -4.691 5.069 1.00 96.75 94 SER A N 1
ATOM 632 C CA . SER A 1 94 ? 2.808 -4.896 5.409 1.00 96.75 94 SER A CA 1
ATOM 633 C C . SER A 1 94 ? 3.266 -6.346 5.216 1.00 96.75 94 SER A C 1
ATOM 635 O O . SER A 1 94 ? 4.407 -6.576 4.835 1.00 96.75 94 SER A O 1
ATOM 637 N N . ALA A 1 95 ? 2.393 -7.327 5.455 1.00 95.94 95 ALA A N 1
ATOM 638 C CA . ALA A 1 95 ? 2.707 -8.737 5.235 1.00 95.94 95 ALA A CA 1
ATOM 639 C C . ALA A 1 95 ? 2.801 -9.112 3.746 1.00 95.94 95 ALA A C 1
ATOM 641 O O . ALA A 1 95 ? 3.500 -10.065 3.411 1.00 95.94 95 ALA A O 1
ATOM 642 N N . ALA A 1 96 ? 2.108 -8.377 2.873 1.00 95.88 96 ALA A N 1
ATOM 643 C CA . ALA A 1 96 ? 2.132 -8.569 1.425 1.00 95.88 96 ALA A CA 1
ATOM 644 C C . ALA A 1 96 ? 3.272 -7.804 0.724 1.00 95.88 96 ALA A C 1
ATOM 646 O O . ALA A 1 96 ? 3.457 -7.968 -0.477 1.00 95.88 96 ALA A O 1
ATOM 647 N N . MET A 1 97 ? 4.017 -6.958 1.443 1.00 94.06 97 MET A N 1
ATOM 648 C CA . MET A 1 97 ? 5.054 -6.094 0.874 1.00 94.06 97 MET A CA 1
ATOM 649 C C . MET A 1 97 ? 6.452 -6.535 1.298 1.00 94.06 97 MET A C 1
ATOM 651 O O . MET A 1 97 ? 6.961 -6.129 2.343 1.00 94.06 97 MET A O 1
ATOM 655 N N . ASP A 1 98 ? 7.091 -7.331 0.446 1.00 94.38 98 ASP A N 1
ATOM 656 C CA . ASP A 1 98 ? 8.529 -7.586 0.499 1.00 94.38 98 ASP A CA 1
ATOM 657 C C . ASP A 1 98 ? 9.297 -6.745 -0.538 1.00 94.38 98 ASP A C 1
ATOM 659 O O . ASP A 1 98 ? 8.723 -5.981 -1.317 1.00 94.38 98 ASP A O 1
ATOM 663 N N . THR A 1 99 ? 10.628 -6.840 -0.514 1.00 92.56 99 THR A N 1
ATOM 664 C CA . THR A 1 99 ? 11.500 -6.049 -1.391 1.00 92.56 99 THR A CA 1
ATOM 665 C C . THR A 1 99 ? 11.253 -6.331 -2.872 1.00 92.56 99 THR A C 1
ATOM 667 O O . THR A 1 99 ? 11.199 -5.383 -3.653 1.00 92.56 99 THR A O 1
ATOM 670 N N . ASP A 1 100 ? 11.065 -7.594 -3.258 1.00 93.25 100 ASP A N 1
ATOM 671 C CA . ASP A 1 100 ? 10.841 -7.971 -4.658 1.00 93.25 100 ASP A CA 1
ATOM 672 C C . ASP A 1 100 ? 9.516 -7.391 -5.165 1.00 93.25 100 ASP A C 1
ATOM 674 O O . ASP A 1 100 ? 9.465 -6.785 -6.238 1.00 93.25 100 ASP A O 1
ATOM 678 N N . THR A 1 101 ? 8.474 -7.471 -4.335 1.00 96.12 101 THR A N 1
ATOM 679 C CA . THR A 1 101 ? 7.166 -6.872 -4.610 1.00 96.12 101 THR A CA 1
ATOM 680 C C . THR A 1 101 ? 7.278 -5.361 -4.808 1.00 96.12 101 THR A C 1
ATOM 682 O O . THR A 1 101 ? 6.749 -4.816 -5.776 1.00 96.12 101 THR A O 1
ATOM 685 N N . LEU A 1 102 ? 7.998 -4.655 -3.930 1.00 95.56 102 LEU A N 1
ATOM 686 C CA . LEU A 1 102 ? 8.173 -3.201 -4.037 1.00 95.56 102 LEU A CA 1
ATOM 687 C C . LEU A 1 102 ? 8.956 -2.796 -5.294 1.00 95.56 102 LEU A C 1
ATOM 689 O O . LEU A 1 102 ? 8.639 -1.781 -5.917 1.00 95.56 102 LEU A O 1
ATOM 693 N N . VAL A 1 103 ? 9.958 -3.586 -5.688 1.00 94.00 103 VAL A N 1
ATOM 694 C CA . VAL A 1 103 ? 10.703 -3.370 -6.936 1.00 94.00 103 VAL A CA 1
ATOM 695 C C . VAL A 1 103 ? 9.790 -3.547 -8.146 1.00 94.00 103 VAL A C 1
ATOM 697 O O . VAL A 1 103 ? 9.811 -2.707 -9.048 1.00 94.00 103 VAL A O 1
ATOM 700 N N . GLU A 1 104 ? 8.962 -4.592 -8.160 1.00 95.31 104 GLU A N 1
ATOM 701 C CA . GLU A 1 104 ? 8.005 -4.831 -9.240 1.00 95.31 104 GLU A CA 1
ATOM 702 C C . GLU A 1 104 ? 6.978 -3.696 -9.346 1.00 95.31 104 GLU A C 1
ATOM 704 O O . GLU A 1 104 ? 6.781 -3.136 -10.426 1.00 95.31 104 GLU A O 1
ATOM 709 N N . LEU A 1 105 ? 6.384 -3.298 -8.220 1.00 97.62 105 LEU A N 1
ATOM 710 C CA . LEU A 1 105 ? 5.417 -2.202 -8.148 1.00 97.62 105 LEU A CA 1
ATOM 711 C C . LEU A 1 105 ? 5.995 -0.881 -8.665 1.00 97.62 105 LEU A C 1
ATOM 713 O O . LEU A 1 105 ? 5.369 -0.200 -9.483 1.00 97.62 105 LEU A O 1
ATOM 717 N N . ASN A 1 106 ? 7.222 -0.549 -8.260 1.00 95.62 106 ASN A N 1
ATOM 718 C CA . ASN A 1 106 ? 7.925 0.620 -8.784 1.00 95.62 106 ASN A CA 1
ATOM 719 C C . ASN A 1 106 ? 8.215 0.477 -10.287 1.00 95.62 106 ASN A C 1
ATOM 721 O O . ASN A 1 106 ? 8.111 1.450 -11.035 1.00 95.62 106 ASN A O 1
ATOM 725 N N . GLY A 1 107 ? 8.527 -0.732 -10.759 1.00 95.06 107 GLY A N 1
ATOM 726 C CA . GLY A 1 107 ? 8.708 -1.033 -12.179 1.00 95.06 107 GLY A CA 1
ATOM 727 C C . GLY A 1 107 ? 7.451 -0.770 -13.013 1.00 95.06 107 GLY A C 1
ATOM 728 O O . GLY A 1 107 ? 7.544 -0.126 -14.063 1.00 95.06 107 GLY A O 1
ATOM 729 N N . ARG A 1 108 ? 6.274 -1.180 -12.524 1.00 97.06 108 ARG A N 1
ATOM 730 C CA . ARG A 1 108 ? 4.982 -0.954 -13.201 1.00 97.06 108 ARG A CA 1
ATOM 731 C C . ARG A 1 108 ? 4.724 0.541 -13.448 1.00 97.06 108 ARG A C 1
ATOM 733 O O . ARG A 1 108 ? 4.316 0.940 -14.539 1.00 97.06 108 ARG A O 1
ATOM 740 N N . ILE A 1 109 ? 5.037 1.408 -12.485 1.00 97.19 109 ILE A N 1
ATOM 741 C CA . ILE A 1 109 ? 4.822 2.858 -12.650 1.00 97.19 109 ILE A CA 1
ATOM 742 C C . ILE A 1 109 ? 5.975 3.552 -13.398 1.00 97.19 109 ILE A C 1
ATOM 744 O O . ILE A 1 109 ? 5.739 4.395 -14.268 1.00 97.19 109 ILE A O 1
ATOM 748 N N . ALA A 1 110 ? 7.233 3.186 -13.133 1.00 92.75 110 ALA A N 1
ATOM 749 C CA . ALA A 1 110 ? 8.396 3.882 -13.689 1.00 92.75 110 ALA A CA 1
ATOM 750 C C . ALA A 1 110 ? 8.736 3.437 -15.122 1.00 92.75 110 ALA A C 1
ATOM 752 O O . ALA A 1 110 ? 9.037 4.268 -15.992 1.00 92.75 110 ALA A O 1
ATOM 753 N N . ASN A 1 111 ? 8.662 2.131 -15.383 1.00 92.44 111 ASN A N 1
ATOM 754 C CA . ASN A 1 111 ? 9.059 1.534 -16.657 1.00 92.44 111 ASN A CA 1
ATOM 755 C C . ASN A 1 111 ? 7.850 1.329 -17.568 1.00 92.44 111 ASN A C 1
ATOM 757 O O . ASN A 1 111 ? 7.883 1.735 -18.730 1.00 92.44 111 ASN A O 1
ATOM 761 N N . GLU A 1 112 ? 6.774 0.749 -17.035 1.00 95.06 112 GLU A N 1
ATOM 762 C CA . GLU A 1 112 ? 5.580 0.410 -17.819 1.00 95.06 112 GLU A CA 1
ATOM 763 C C . GLU A 1 112 ? 4.575 1.566 -17.914 1.00 95.06 112 GLU A C 1
ATOM 765 O O . GLU A 1 112 ? 3.707 1.558 -18.787 1.00 95.06 112 GLU A O 1
ATOM 770 N N . ARG A 1 113 ? 4.751 2.611 -17.091 1.00 96.31 113 ARG A N 1
ATOM 771 C CA . ARG A 1 113 ? 3.939 3.840 -17.096 1.00 96.31 113 ARG A CA 1
ATOM 772 C C . ARG A 1 113 ? 2.467 3.593 -16.771 1.00 96.31 113 ARG A C 1
ATOM 774 O O . ARG A 1 113 ? 1.604 4.320 -17.271 1.00 96.31 113 ARG A O 1
ATOM 781 N N . LEU A 1 114 ? 2.185 2.596 -15.932 1.00 97.81 114 LEU A N 1
ATOM 782 C CA . LEU A 1 114 ? 0.862 2.442 -15.335 1.00 97.81 114 LEU A CA 1
ATOM 783 C C . LEU A 1 114 ? 0.567 3.636 -14.423 1.00 97.81 114 LEU A C 1
ATOM 785 O O . LEU A 1 114 ? 1.469 4.180 -13.781 1.00 97.81 114 LEU A O 1
ATOM 789 N N . ALA A 1 115 ? -0.704 4.035 -14.364 1.00 98.06 115 ALA A N 1
ATOM 790 C CA . ALA A 1 115 ? -1.151 4.986 -13.358 1.00 98.06 115 ALA A CA 1
ATOM 791 C C . ALA A 1 115 ? -1.096 4.330 -11.973 1.00 98.06 115 ALA A C 1
ATOM 793 O O . ALA A 1 115 ? -1.383 3.141 -11.826 1.00 98.06 115 ALA A O 1
ATOM 794 N N . GLU A 1 116 ? -0.771 5.109 -10.948 1.00 97.94 116 GLU A N 1
ATOM 795 C CA . GLU A 1 116 ? -0.563 4.614 -9.587 1.00 97.94 116 GLU A CA 1
ATOM 796 C C . GLU A 1 116 ? -1.830 3.972 -9.009 1.00 97.94 116 GLU A C 1
ATOM 798 O O . GLU A 1 116 ? -1.753 2.960 -8.320 1.00 97.94 116 GLU A O 1
ATOM 803 N N . ALA A 1 117 ? -3.004 4.529 -9.322 1.00 97.69 117 ALA A N 1
ATOM 804 C CA . ALA A 1 117 ? -4.286 3.971 -8.897 1.00 97.69 117 ALA A CA 1
ATOM 805 C C . ALA A 1 117 ? -4.594 2.622 -9.571 1.00 97.69 117 ALA A C 1
ATOM 807 O O . ALA A 1 117 ? -5.126 1.727 -8.919 1.00 97.69 117 ALA A O 1
ATOM 808 N N . ASP A 1 118 ? -4.228 2.462 -10.846 1.00 98.56 118 ASP A N 1
ATOM 809 C CA . ASP A 1 118 ? -4.442 1.212 -11.580 1.00 98.56 118 ASP A CA 1
ATOM 810 C C . ASP A 1 118 ? -3.476 0.129 -11.075 1.00 98.56 118 ASP A C 1
ATOM 812 O O . ASP A 1 118 ? -3.903 -0.968 -10.728 1.00 98.56 118 ASP A O 1
ATOM 816 N N . ALA A 1 119 ? -2.188 0.462 -10.915 1.00 98.38 119 ALA A N 1
ATOM 817 C CA . ALA A 1 119 ? -1.199 -0.457 -10.349 1.00 98.38 119 ALA A CA 1
ATOM 818 C C . ALA A 1 119 ? -1.537 -0.870 -8.902 1.00 98.38 119 ALA A C 1
ATOM 820 O O . ALA A 1 119 ? -1.306 -2.019 -8.524 1.00 98.38 119 ALA A O 1
ATOM 821 N N . ALA A 1 120 ? -2.109 0.039 -8.101 1.00 98.50 120 ALA A N 1
ATOM 822 C CA . ALA A 1 120 ? -2.606 -0.276 -6.763 1.00 98.50 120 ALA A CA 1
ATOM 823 C C . ALA A 1 120 ? -3.775 -1.265 -6.795 1.00 98.50 120 ALA A C 1
ATOM 825 O O . ALA A 1 120 ? -3.796 -2.193 -5.989 1.00 98.50 120 ALA A O 1
ATOM 826 N N . ALA A 1 121 ? -4.738 -1.060 -7.699 1.00 98.62 121 ALA A N 1
ATOM 827 C CA . ALA A 1 121 ? -5.898 -1.934 -7.845 1.00 98.62 121 ALA A CA 1
ATOM 828 C C . ALA A 1 121 ? -5.487 -3.341 -8.298 1.00 98.62 121 ALA A C 1
ATOM 830 O O . ALA A 1 121 ? -5.904 -4.321 -7.682 1.00 98.62 121 ALA A O 1
ATOM 831 N N . ASP A 1 122 ? -4.602 -3.429 -9.294 1.00 98.38 122 ASP A N 1
ATOM 832 C CA . ASP A 1 122 ? -4.064 -4.706 -9.766 1.00 98.38 122 ASP A CA 1
ATOM 833 C C . ASP A 1 122 ? -3.353 -5.455 -8.629 1.00 98.38 122 ASP A C 1
ATOM 835 O O . ASP A 1 122 ? -3.644 -6.622 -8.376 1.00 98.38 122 ASP A O 1
ATOM 839 N N . PHE A 1 123 ? -2.474 -4.776 -7.880 1.00 98.38 123 PHE A N 1
ATOM 840 C CA . PHE A 1 123 ? -1.792 -5.386 -6.736 1.00 98.38 123 PHE A CA 1
ATOM 841 C C . PHE A 1 123 ? -2.756 -5.816 -5.628 1.00 98.38 123 PHE A C 1
ATOM 843 O O . PHE A 1 123 ? -2.601 -6.897 -5.065 1.00 98.38 123 PHE A O 1
ATOM 850 N N . PHE A 1 124 ? -3.745 -4.982 -5.301 1.00 98.44 124 PHE A N 1
ATOM 851 C CA . PHE A 1 124 ? -4.744 -5.281 -4.277 1.00 98.44 124 PHE A CA 1
ATOM 852 C C . PHE A 1 124 ? -5.491 -6.589 -4.580 1.00 98.44 124 PHE A C 1
ATOM 854 O O . PHE A 1 124 ? -5.647 -7.431 -3.687 1.00 98.44 124 PHE A O 1
ATOM 861 N N . ASP A 1 125 ? -5.883 -6.781 -5.840 1.00 98.12 125 ASP A N 1
ATOM 862 C CA . ASP A 1 125 ? -6.541 -7.999 -6.307 1.00 98.12 125 ASP A CA 1
ATOM 863 C C . ASP A 1 125 ? -5.570 -9.196 -6.343 1.00 98.12 125 ASP A C 1
ATOM 865 O O . ASP A 1 125 ? -5.898 -10.275 -5.841 1.00 98.12 125 ASP A O 1
ATOM 869 N N . GLU A 1 126 ? -4.361 -9.017 -6.887 1.00 97.50 126 GLU A N 1
ATOM 870 C CA . GLU A 1 126 ? -3.335 -10.068 -7.002 1.00 97.50 126 GLU A CA 1
ATOM 871 C C . GLU A 1 126 ? -2.868 -10.595 -5.638 1.00 97.50 126 GLU A C 1
ATOM 873 O O . GLU A 1 126 ? -2.685 -11.804 -5.462 1.00 97.50 126 GLU A O 1
ATOM 878 N N . ALA A 1 127 ? -2.712 -9.700 -4.662 1.00 97.00 127 ALA A N 1
ATOM 879 C CA . ALA A 1 127 ? -2.309 -10.028 -3.299 1.00 97.00 127 ALA A CA 1
ATOM 880 C C . ALA A 1 127 ? -3.465 -10.586 -2.446 1.00 97.00 127 ALA A C 1
ATOM 882 O O . ALA A 1 127 ? -3.234 -11.024 -1.317 1.00 97.00 127 ALA A O 1
ATOM 883 N N . GLY A 1 128 ? -4.703 -10.584 -2.958 1.00 97.06 128 GLY A N 1
ATOM 884 C CA . GLY A 1 128 ? -5.876 -11.078 -2.234 1.00 97.06 128 GLY A CA 1
ATOM 885 C C . GLY A 1 128 ? -6.229 -10.238 -1.004 1.00 97.06 128 GLY A C 1
ATOM 886 O O . GLY A 1 128 ? -6.783 -10.762 -0.036 1.00 97.06 128 GLY A O 1
ATOM 887 N N . LEU A 1 129 ? -5.917 -8.938 -1.022 1.00 96.94 129 LEU A N 1
ATOM 888 C CA . LEU A 1 129 ? -6.084 -8.049 0.134 1.00 96.94 129 LEU A CA 1
ATOM 889 C C . LEU A 1 129 ? -7.554 -7.750 0.472 1.00 96.94 129 LEU A C 1
ATOM 891 O O . LEU A 1 129 ? -7.833 -7.207 1.534 1.00 96.94 129 LEU A O 1
ATOM 895 N N . ALA A 1 130 ? -8.504 -8.136 -0.382 1.00 92.00 130 ALA A N 1
ATOM 896 C CA . ALA A 1 130 ? -9.936 -7.991 -0.123 1.00 92.00 130 ALA A CA 1
ATOM 897 C C . ALA A 1 130 ? -10.493 -8.985 0.914 1.00 92.00 130 ALA A C 1
ATOM 899 O O . ALA A 1 130 ? -11.621 -8.823 1.386 1.00 92.00 130 ALA A O 1
ATOM 900 N N . GLU A 1 131 ? -9.760 -10.054 1.231 1.00 91.50 131 GLU A N 1
ATOM 901 C CA . GLU A 1 131 ? -10.304 -11.196 1.963 1.00 91.50 131 GLU A CA 1
ATOM 902 C C . GLU A 1 131 ? -9.872 -11.231 3.431 1.00 91.50 131 GLU A C 1
ATOM 904 O O . GLU A 1 131 ? -8.739 -10.932 3.791 1.00 91.50 131 GLU A O 1
ATOM 909 N N . GLY A 1 132 ? -10.783 -11.674 4.305 1.00 90.12 132 GLY A N 1
ATOM 910 C CA . GLY A 1 132 ? -10.451 -11.998 5.696 1.00 90.12 132 GLY A CA 1
ATOM 911 C C . GLY A 1 132 ? -10.084 -10.806 6.585 1.00 90.12 132 GLY A C 1
ATOM 912 O O . GLY A 1 132 ? -9.585 -11.025 7.688 1.00 90.12 132 GLY A O 1
ATOM 913 N N . LEU A 1 133 ? -10.342 -9.575 6.135 1.00 95.50 133 LEU A N 1
ATOM 914 C CA . LEU A 1 133 ? -10.125 -8.367 6.925 1.00 95.50 133 LEU A CA 1
ATOM 915 C C . LEU A 1 133 ? -11.119 -8.272 8.091 1.00 95.50 133 LEU A C 1
ATOM 917 O O . LEU A 1 133 ? -12.281 -8.677 7.999 1.00 95.50 133 LEU A O 1
ATOM 921 N N . GLU A 1 134 ? -10.654 -7.727 9.214 1.00 96.06 134 GLU A N 1
ATOM 922 C CA . GLU A 1 134 ? -11.534 -7.357 10.319 1.00 96.06 134 GLU A CA 1
ATOM 923 C C . GLU A 1 134 ? -12.300 -6.084 9.947 1.00 96.06 134 GLU A C 1
ATOM 925 O O . GLU A 1 134 ? -11.703 -5.080 9.562 1.00 96.06 134 GLU A O 1
ATOM 930 N N . GLN A 1 135 ? -13.630 -6.120 10.060 1.00 97.56 135 GLN A N 1
ATOM 931 C CA . GLN A 1 135 ? -14.456 -4.987 9.652 1.00 97.56 135 GLN A CA 1
ATOM 932 C C . GLN A 1 135 ? -14.458 -3.885 10.714 1.00 97.56 135 GLN A C 1
ATOM 934 O O . GLN A 1 135 ? -14.938 -4.091 11.832 1.00 97.56 135 GLN A O 1
ATOM 939 N N . GLY A 1 136 ? -13.988 -2.705 10.324 1.00 95.81 136 GLY A N 1
ATOM 940 C CA . GLY A 1 136 ? -14.040 -1.471 11.092 1.00 95.81 136 GLY A CA 1
ATOM 941 C C . GLY A 1 136 ? -15.068 -0.478 10.547 1.00 95.81 136 GLY A C 1
ATOM 942 O O . GLY A 1 136 ? -15.982 -0.828 9.801 1.00 95.81 136 GLY A O 1
ATOM 943 N N . SER A 1 137 ? -14.947 0.777 10.984 1.00 96.62 137 SER A N 1
ATOM 944 C CA . SER A 1 137 ? -15.708 1.912 10.448 1.00 96.62 137 SER A CA 1
ATOM 945 C C . SER A 1 137 ? -15.069 3.235 10.865 1.00 96.62 137 SER A C 1
ATOM 947 O O . SER A 1 137 ? -14.358 3.294 11.873 1.00 96.62 137 SER A O 1
ATOM 949 N N . GLY A 1 138 ? -15.386 4.305 10.139 1.00 96.38 138 GLY A N 1
ATOM 950 C CA . GLY A 1 138 ? -14.941 5.665 10.435 1.00 96.38 138 GLY A CA 1
ATOM 951 C C . GLY A 1 138 ? -14.143 6.277 9.290 1.00 96.38 138 GLY A C 1
ATOM 952 O O . GLY A 1 138 ? -13.702 5.578 8.385 1.00 96.38 138 GLY A O 1
ATOM 953 N N . GLU A 1 139 ? -13.972 7.596 9.352 1.00 97.69 139 GLU A N 1
ATOM 954 C CA . GLU A 1 139 ? -13.229 8.358 8.348 1.00 97.69 139 GLU A CA 1
ATOM 955 C C . GLU A 1 139 ? -11.720 8.249 8.598 1.00 97.69 139 GLU A C 1
ATOM 957 O O . GLU A 1 139 ? -11.258 8.477 9.723 1.00 97.69 139 GLU A O 1
ATOM 962 N N . ILE A 1 140 ? -10.954 7.926 7.554 1.00 98.19 140 ILE A N 1
ATOM 963 C CA . ILE A 1 140 ? -9.491 7.839 7.602 1.00 98.19 140 ILE A CA 1
ATOM 964 C C . ILE A 1 140 ? -8.880 8.692 6.487 1.00 98.19 140 ILE A C 1
ATOM 966 O O . ILE A 1 140 ? -9.068 8.432 5.302 1.00 98.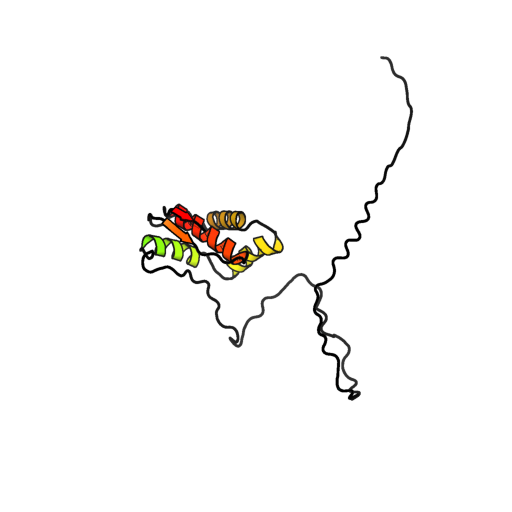19 140 ILE A O 1
ATOM 970 N N . THR A 1 141 ? -8.074 9.682 6.870 1.00 97.94 141 THR A N 1
ATOM 971 C CA . THR A 1 141 ? -7.238 10.433 5.926 1.00 97.94 141 THR A CA 1
ATOM 972 C C . THR A 1 141 ? -5.860 9.791 5.820 1.00 97.94 141 THR A C 1
ATOM 974 O O . THR A 1 141 ? -5.160 9.639 6.825 1.00 97.94 141 THR A O 1
ATOM 977 N N . ILE A 1 142 ? -5.458 9.452 4.600 1.00 97.81 142 ILE A N 1
ATOM 978 C CA . ILE A 1 142 ? -4.182 8.819 4.281 1.00 97.81 142 ILE A CA 1
ATOM 979 C C . ILE A 1 142 ? -3.259 9.893 3.719 1.00 97.81 142 ILE A C 1
ATOM 981 O O . ILE A 1 142 ? -3.496 10.440 2.652 1.00 97.81 142 ILE A O 1
ATOM 985 N N . GLY A 1 143 ? -2.190 10.213 4.443 1.00 96.06 143 GLY A N 1
ATOM 986 C CA . GLY A 1 143 ? -1.212 11.179 3.956 1.00 96.06 143 GLY A CA 1
ATOM 987 C C . GLY A 1 143 ? -0.361 10.590 2.834 1.00 96.06 143 GLY A C 1
ATOM 988 O O . GLY A 1 143 ? 0.271 9.555 3.030 1.00 96.06 143 GLY A O 1
ATOM 989 N N . SER A 1 144 ? -0.278 11.291 1.702 1.00 94.81 144 SER A N 1
ATOM 990 C CA . SER A 1 144 ? 0.668 10.985 0.625 1.00 94.81 144 SER A CA 1
ATOM 991 C C . SER A 1 144 ? 1.631 12.144 0.373 1.00 94.81 144 SER A C 1
ATOM 993 O O . SER A 1 144 ? 1.304 13.317 0.560 1.00 94.81 144 SER A O 1
ATOM 995 N N . SER A 1 145 ? 2.831 11.807 -0.091 1.00 90.50 145 SER A N 1
ATOM 996 C CA . SER A 1 145 ? 3.745 12.754 -0.727 1.00 90.50 145 SER A CA 1
ATOM 997 C C . SER A 1 145 ? 3.510 12.780 -2.246 1.00 90.50 145 SER A C 1
ATOM 999 O O . SER A 1 145 ? 2.709 12.008 -2.770 1.00 90.50 145 SER A O 1
ATOM 1001 N N . THR A 1 146 ? 4.202 13.666 -2.965 1.00 88.75 146 THR A N 1
ATOM 1002 C CA . THR A 1 146 ? 4.099 13.800 -4.431 1.00 88.75 146 THR A CA 1
ATOM 1003 C C . THR A 1 146 ? 5.028 12.862 -5.210 1.00 88.75 146 THR A C 1
ATOM 1005 O O . THR A 1 146 ? 5.237 13.077 -6.402 1.00 88.75 146 THR A O 1
ATOM 1008 N N . PHE A 1 147 ? 5.621 11.862 -4.555 1.00 93.75 147 PHE A N 1
ATOM 1009 C CA . PHE A 1 147 ? 6.383 10.813 -5.234 1.00 93.75 147 PHE A CA 1
ATOM 1010 C C . PHE A 1 147 ? 5.432 9.707 -5.724 1.00 93.75 147 PHE A C 1
ATOM 1012 O O . PHE A 1 147 ? 4.582 9.287 -4.930 1.00 93.75 147 PHE A O 1
ATOM 1019 N N . PRO A 1 148 ? 5.556 9.230 -6.979 1.00 95.00 148 PRO A N 1
ATOM 1020 C CA . PRO A 1 148 ? 4.689 8.185 -7.538 1.00 95.00 148 PRO A CA 1
ATOM 1021 C C . PRO A 1 148 ? 4.582 6.946 -6.646 1.00 95.00 148 PRO A C 1
ATOM 1023 O O . PRO A 1 148 ? 3.493 6.429 -6.419 1.00 95.00 148 PRO A O 1
ATOM 1026 N N . GLU A 1 149 ? 5.691 6.529 -6.041 1.00 93.88 149 GLU A N 1
ATOM 1027 C CA . GLU A 1 149 ? 5.755 5.380 -5.137 1.00 93.88 149 GLU A CA 1
ATOM 1028 C C . GLU A 1 149 ? 4.914 5.619 -3.874 1.00 93.88 149 GLU A C 1
ATOM 1030 O O . GLU A 1 149 ? 4.224 4.724 -3.393 1.00 93.88 149 GLU A O 1
ATOM 1035 N N . THR A 1 150 ? 4.906 6.849 -3.343 1.00 95.69 150 THR A N 1
ATOM 1036 C CA . THR A 1 150 ? 4.071 7.179 -2.175 1.00 95.69 150 THR A CA 1
ATOM 1037 C C . THR A 1 150 ? 2.591 7.243 -2.541 1.00 95.69 150 THR A C 1
ATOM 1039 O O . THR A 1 150 ? 1.757 6.780 -1.765 1.00 95.69 150 THR A O 1
ATOM 1042 N N . VAL A 1 151 ? 2.261 7.778 -3.720 1.00 96.88 151 VAL A N 1
ATOM 1043 C CA . VAL A 1 151 ? 0.879 7.813 -4.220 1.00 96.88 151 VAL A CA 1
ATOM 1044 C C . VAL A 1 151 ? 0.365 6.392 -4.451 1.00 96.88 151 VAL A C 1
ATOM 1046 O O . VAL A 1 151 ? -0.756 6.080 -4.053 1.00 96.88 151 VAL A O 1
ATOM 1049 N N . LEU A 1 152 ? 1.188 5.510 -5.021 1.00 97.56 152 LEU A N 1
ATOM 1050 C CA . LEU A 1 152 ? 0.877 4.092 -5.186 1.00 97.56 152 LEU A CA 1
ATOM 1051 C C . LEU A 1 152 ? 0.554 3.431 -3.839 1.00 97.56 152 LEU A C 1
ATOM 1053 O O . LEU A 1 152 ? -0.520 2.853 -3.681 1.00 97.56 152 LEU A O 1
ATOM 1057 N N . LEU A 1 153 ? 1.429 3.590 -2.839 1.00 97.19 153 LEU A N 1
ATOM 1058 C CA . LEU A 1 153 ? 1.189 3.063 -1.492 1.00 97.19 153 LEU A CA 1
ATOM 1059 C C . LEU A 1 153 ? -0.098 3.622 -0.872 1.00 97.19 153 LEU A C 1
ATOM 1061 O O . LEU A 1 153 ? -0.874 2.864 -0.292 1.00 97.19 153 LEU A O 1
ATOM 1065 N N . ALA A 1 154 ? -0.356 4.925 -1.007 1.00 98.06 154 ALA A N 1
ATOM 1066 C CA . ALA A 1 154 ? -1.567 5.543 -0.474 1.00 98.06 154 ALA A CA 1
ATOM 1067 C C . ALA A 1 154 ? -2.843 4.940 -1.087 1.00 98.06 154 ALA A C 1
ATOM 1069 O O . ALA A 1 154 ? -3.802 4.689 -0.358 1.00 98.06 154 ALA A O 1
ATOM 1070 N N . ASN A 1 155 ? -2.837 4.640 -2.391 1.00 98.31 155 ASN A N 1
ATOM 1071 C CA . ASN A 1 155 ? -3.953 3.960 -3.053 1.00 98.31 155 ASN A CA 1
ATOM 1072 C C . ASN A 1 155 ? -4.113 2.507 -2.573 1.00 98.31 155 ASN A C 1
ATOM 1074 O O . ASN A 1 155 ? -5.235 2.094 -2.291 1.00 98.31 155 ASN A O 1
ATOM 1078 N N . ILE A 1 156 ? -3.019 1.753 -2.393 1.00 98.50 156 ILE A N 1
ATOM 1079 C CA . ILE A 1 156 ? -3.071 0.380 -1.845 1.00 98.50 156 ILE A CA 1
ATOM 1080 C C . ILE A 1 156 ? -3.693 0.380 -0.440 1.00 98.50 156 ILE A C 1
ATOM 1082 O O . ILE A 1 156 ? -4.581 -0.426 -0.141 1.00 98.50 156 ILE A O 1
ATOM 1086 N N . TYR A 1 157 ? -3.269 1.309 0.423 1.00 98.25 157 TYR A N 1
ATOM 1087 C CA . TYR A 1 157 ? -3.855 1.454 1.755 1.00 98.25 157 TYR A CA 1
ATOM 1088 C C . TYR A 1 157 ? -5.321 1.893 1.695 1.00 98.25 157 TYR A C 1
ATOM 1090 O O . TYR A 1 157 ? -6.127 1.347 2.441 1.00 98.25 157 TYR A O 1
ATOM 1098 N N . SER A 1 158 ? -5.680 2.829 0.812 1.00 98.50 158 SER A N 1
ATOM 1099 C CA . SER A 1 158 ? -7.066 3.284 0.628 1.00 98.50 158 SER A CA 1
ATOM 1100 C C . SER A 1 158 ? -7.987 2.125 0.254 1.00 98.50 158 SER A C 1
ATOM 1102 O O . SER A 1 158 ? -8.948 1.872 0.974 1.00 98.50 158 SER A O 1
ATOM 1104 N N . LEU A 1 159 ? -7.627 1.338 -0.763 1.00 98.69 159 LEU A N 1
ATOM 1105 C CA . LEU A 1 159 ? -8.397 0.165 -1.192 1.00 98.6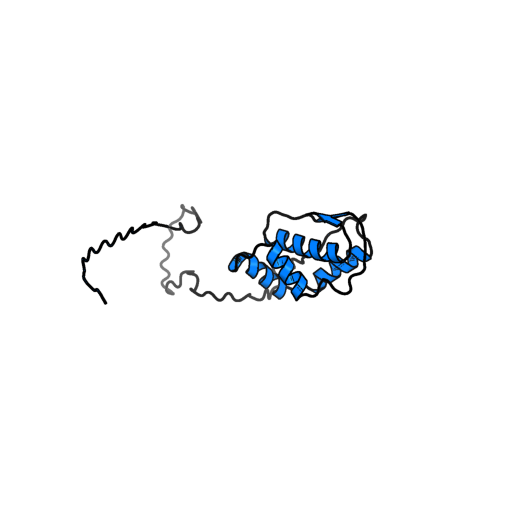9 159 LEU A CA 1
ATOM 1106 C C . LEU A 1 159 ? -8.558 -0.872 -0.072 1.00 98.69 159 LEU A C 1
ATOM 1108 O O . LEU A 1 159 ? -9.657 -1.375 0.162 1.00 98.69 159 LEU A O 1
ATOM 1112 N N . THR A 1 160 ? -7.478 -1.164 0.658 1.00 98.50 160 THR A N 1
ATOM 1113 C CA . THR A 1 160 ? -7.509 -2.145 1.756 1.00 98.50 160 THR A CA 1
ATOM 1114 C C . THR A 1 160 ? -8.3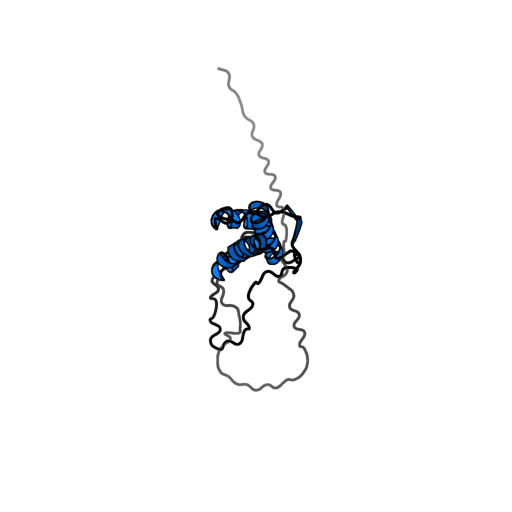86 -1.674 2.914 1.00 98.50 160 THR A C 1
ATOM 1116 O O . THR A 1 160 ? -9.167 -2.446 3.471 1.00 98.50 160 THR A O 1
ATOM 1119 N N . LEU A 1 161 ? -8.282 -0.400 3.285 1.00 98.31 161 LEU A N 1
ATOM 1120 C CA . LEU A 1 161 ? -9.073 0.176 4.367 1.00 98.31 161 LEU A CA 1
ATOM 1121 C C . LEU A 1 161 ? -10.551 0.329 3.981 1.00 98.31 161 LEU A C 1
ATOM 1123 O O . LEU A 1 161 ? -11.417 0.040 4.809 1.00 98.31 161 LEU A O 1
ATOM 1127 N N . ASP A 1 162 ? -10.849 0.684 2.731 1.00 98.44 162 ASP A N 1
ATOM 1128 C CA . ASP A 1 162 ? -12.218 0.696 2.204 1.00 98.44 162 ASP A CA 1
ATOM 1129 C C . ASP A 1 162 ? -12.836 -0.713 2.237 1.00 98.44 162 ASP A C 1
ATOM 1131 O O . ASP A 1 162 ? -13.980 -0.888 2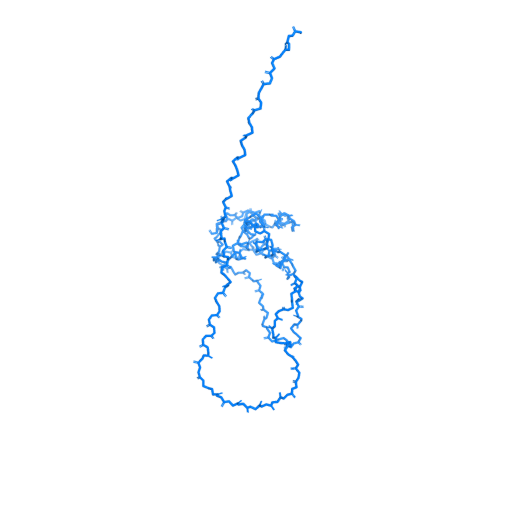.667 1.00 98.44 162 ASP A O 1
ATOM 1135 N N . ALA A 1 163 ? -12.072 -1.750 1.869 1.00 98.31 163 ALA A N 1
ATOM 1136 C CA . ALA A 1 163 ? -12.511 -3.146 1.971 1.00 98.31 163 ALA A CA 1
ATOM 1137 C C . ALA A 1 163 ? -12.770 -3.578 3.432 1.00 98.31 163 ALA A C 1
ATOM 1139 O O . ALA A 1 163 ? -13.746 -4.282 3.716 1.00 98.31 163 ALA A O 1
ATOM 1140 N N . ALA A 1 164 ? -11.965 -3.084 4.378 1.00 98.06 164 ALA A N 1
ATOM 1141 C CA . ALA A 1 164 ? -12.196 -3.248 5.816 1.00 98.06 164 ALA A CA 1
ATOM 1142 C C . ALA A 1 164 ? -13.378 -2.409 6.352 1.00 98.06 164 ALA A C 1
ATOM 1144 O O . ALA A 1 164 ? -13.731 -2.528 7.526 1.00 98.06 164 ALA A O 1
ATOM 1145 N N . GLY A 1 165 ? -14.036 -1.592 5.523 1.00 97.81 165 GLY A N 1
ATOM 1146 C CA . GLY A 1 165 ? -15.236 -0.830 5.883 1.00 97.81 165 GLY A CA 1
ATOM 1147 C C . GLY A 1 165 ? -14.982 0.572 6.442 1.00 97.81 165 GLY A C 1
ATOM 1148 O O . GLY A 1 165 ? -15.899 1.163 7.017 1.00 97.81 165 GLY A O 1
ATOM 1149 N N . PHE A 1 166 ? -13.767 1.105 6.303 1.00 98.31 166 PHE A N 1
ATOM 1150 C CA . PHE A 1 166 ? -13.482 2.514 6.579 1.00 98.31 166 PHE A CA 1
ATOM 1151 C C . PHE A 1 166 ? -13.878 3.393 5.386 1.00 98.31 166 PHE A C 1
ATOM 1153 O O . PHE A 1 166 ? -13.951 2.921 4.258 1.00 98.31 166 PHE A O 1
ATOM 1160 N N . ASP A 1 167 ? -14.123 4.676 5.642 1.00 98.00 167 ASP A N 1
ATOM 1161 C CA . ASP A 1 167 ? -14.328 5.678 4.595 1.00 98.00 167 ASP A CA 1
ATOM 1162 C C . ASP A 1 167 ? -13.005 6.435 4.397 1.00 98.00 167 ASP A C 1
ATOM 1164 O O . ASP A 1 167 ? -12.616 7.233 5.261 1.00 98.00 167 ASP A O 1
ATOM 1168 N N . THR A 1 168 ? -12.276 6.171 3.309 1.00 98.00 168 THR A N 1
ATOM 1169 C CA . THR A 1 168 ? -10.939 6.756 3.114 1.00 98.00 168 THR A CA 1
ATOM 1170 C C . THR A 1 168 ? -10.900 7.994 2.217 1.00 98.00 168 THR A C 1
ATOM 1172 O O . THR A 1 168 ? -11.735 8.216 1.340 1.00 98.00 168 THR A O 1
ATOM 1175 N N . SER A 1 169 ? -9.879 8.825 2.440 1.00 97.62 169 SER A N 1
ATOM 1176 C CA . SER A 1 169 ? -9.485 9.920 1.546 1.00 97.62 169 SER A CA 1
ATOM 1177 C C . SER A 1 169 ? -7.963 10.060 1.518 1.00 97.62 169 SER A C 1
ATOM 1179 O O . SER A 1 169 ? -7.345 9.974 2.581 1.00 97.62 169 SER A O 1
ATOM 1181 N N . ILE A 1 170 ? -7.381 10.354 0.353 1.00 95.38 170 ILE A N 1
ATOM 1182 C CA . ILE A 1 170 ? -5.943 10.628 0.164 1.00 95.38 170 ILE A CA 1
ATOM 1183 C C . ILE A 1 170 ? -5.705 12.134 0.012 1.00 95.38 170 ILE A C 1
ATOM 1185 O O . ILE A 1 170 ? -6.465 12.767 -0.759 1.00 95.38 170 ILE A O 1
#

Sequence (170 aa):
MRIRPYSLAAGLIALALVVAGCGEEGSSDDNAGSGNTDSSSGSGGGGAECAPIAGDELLVLEDDQELQTVDNLIPAVSAAASTPELLAALNAVSAAMDTDTLVELNGRIANERLAEADAAADFFDEAGLAEGLEQGSGEITIGSSTFPETVLLANIYSLTLDAAGFDTSI

Foldseek 3Di:
DDDDDDDDDDDDPPPPPPPPPPPDDDDDPPPPDDDDDDDDPDDDDDPPPVDPPDDPDDDDDDPPVPPDDDPDDDDDDDPVPPDPLLVQLRVLVSVLDDPVNLVVLCCCCPPVVDQLLVSLVVSCVVSVLLPDGAADEEEDEQDADPDSSRSSVSNNSCVSVVSSHYHYDD

pLDDT: mean 80.24, std 22.34, range [33.88, 98.69]

Radius of gyration: 28.36 Å; chains: 1; bounding box: 77×37×87 Å

Secondary structure (DSSP, 8-state):
-----------------------PPP-----------------------S-----S-PPPPP-TT--S----------TTT--HHHHHHHHHHHHH--HHHHHHHHHHHHTS---HHHHHHHHHHHTTTTSSPPP--SEEE----SSHHHHHHHHHHHHHHHHTT-EEE-